Protein AF-A0A968X4W4-F1 (afdb_monomer_lite)

Foldseek 3Di:
DDDPPPVVVVCVVVVVVVVVVPPPDPPPPDDPDDLVVPVVCVPPPLNVVLLVLLVVLLVVLVVLLVVLLVVFDQWDQPDQDPVRDRPDTDGSCCLCVLSVVLVVLSVVLNVVLSVCVVVVNNVVSCVSSVVSSVSSVVSSVVSVVCSVVSNVD

Secondary structure (DSSP, 8-state):
------HHHHHHHHHHHHHHT--SS---------TT--HHHHH-HHHHHHHHHHHHHHHHHHHHHHHHGGGS-S-EEEEE-TTS-EEEEE-GGGGGHHHHHHHHHHHHHHHHHHHHHHTT-HHHHHHHHHHHHHHHHHHHHHHHHHHHHTT--

Sequence (153 aa):
MTAYTNDAELFEQTFEAQLDLKPTQKVTATTLVPPLLDASLWKDRAALSLLILGLAINLLTFGISLGRYPAVPSQLVLHFNAAGIADRFGSTAQLFAPPVIALLLFIINAILGIIAYRKGEPMASYLVWGGNLAVQVAFLGAAITIGFTSGLA

Structure (mmCIF, N/CA/C/O backbone):
data_AF-A0A968X4W4-F1
#
_entry.id   AF-A0A968X4W4-F1
#
loop_
_atom_site.group_PDB
_atom_site.id
_atom_site.type_symbol
_atom_site.label_atom_id
_atom_site.label_alt_id
_atom_site.label_comp_id
_atom_site.label_asym_id
_atom_site.label_entity_id
_atom_site.label_seq_id
_atom_site.pdbx_PDB_ins_code
_atom_site.Cartn_x
_atom_site.Cartn_y
_atom_site.Cartn_z
_atom_site.occupancy
_atom_site.B_iso_or_equiv
_atom_site.auth_seq_id
_atom_site.auth_comp_id
_atom_site.auth_asym_id
_atom_site.auth_atom_id
_atom_site.pdbx_PDB_model_num
ATOM 1 N N . MET A 1 1 ? -47.571 -33.910 55.975 1.00 41.75 1 MET A N 1
ATOM 2 C CA . MET A 1 1 ? -48.514 -34.059 54.849 1.00 41.75 1 MET A CA 1
ATOM 3 C C . MET A 1 1 ? -48.307 -32.841 53.958 1.00 41.75 1 MET A C 1
ATOM 5 O O . MET A 1 1 ? -48.923 -31.810 54.170 1.00 41.75 1 MET A O 1
ATOM 9 N N . THR A 1 2 ? -47.275 -32.896 53.119 1.00 48.47 2 THR A N 1
ATOM 10 C CA . THR A 1 2 ? -46.777 -31.781 52.301 1.00 48.47 2 THR A CA 1
ATOM 11 C C . THR A 1 2 ? -47.618 -31.701 51.038 1.00 48.47 2 THR A C 1
ATOM 13 O O . THR A 1 2 ? -47.520 -32.568 50.173 1.00 48.47 2 THR A O 1
ATOM 16 N N . ALA A 1 3 ? -48.504 -30.708 50.986 1.00 53.31 3 ALA A N 1
ATOM 17 C CA . ALA A 1 3 ? -49.276 -30.403 49.796 1.00 53.31 3 ALA A CA 1
ATOM 18 C C . ALA A 1 3 ? -48.301 -30.085 48.656 1.00 53.31 3 ALA A C 1
ATOM 20 O O . ALA A 1 3 ? -47.487 -29.171 48.767 1.00 53.31 3 ALA A O 1
ATOM 21 N N . TYR A 1 4 ? -48.364 -30.884 47.593 1.00 53.59 4 TYR A N 1
ATOM 22 C CA . TYR A 1 4 ? -47.826 -30.546 46.281 1.00 53.59 4 TYR A CA 1
ATOM 23 C C . TYR A 1 4 ? -48.677 -29.374 45.776 1.00 53.59 4 TYR A C 1
ATOM 25 O 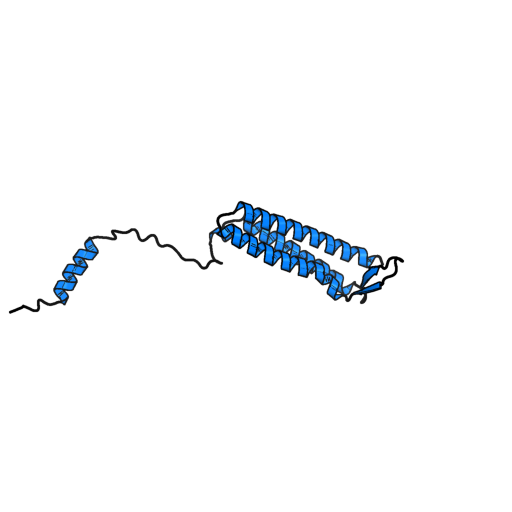O . TYR A 1 4 ? -49.696 -29.561 45.112 1.00 53.59 4 TYR A O 1
ATOM 33 N N . THR A 1 5 ? -48.359 -28.165 46.231 1.00 58.16 5 THR A N 1
ATOM 34 C CA . THR A 1 5 ? -48.974 -26.951 45.708 1.00 58.16 5 THR A CA 1
ATOM 35 C C . THR A 1 5 ? -48.487 -26.829 44.276 1.00 58.16 5 THR A C 1
ATOM 37 O O . THR A 1 5 ? -47.299 -26.642 44.058 1.00 58.16 5 THR A O 1
ATOM 40 N N . ASN A 1 6 ? -49.409 -27.056 43.344 1.00 69.75 6 ASN A N 1
ATOM 41 C CA . ASN A 1 6 ? -49.305 -26.919 41.896 1.00 69.75 6 ASN A CA 1
ATOM 42 C C . ASN A 1 6 ? -48.060 -26.117 41.446 1.00 69.75 6 ASN A C 1
ATOM 44 O O . ASN A 1 6 ? -48.090 -24.888 41.434 1.00 69.75 6 ASN A O 1
ATOM 48 N N . ASP A 1 7 ? -46.960 -26.806 41.105 1.00 74.62 7 ASP A N 1
ATOM 49 C CA . ASP A 1 7 ? -45.660 -26.183 40.774 1.00 74.62 7 ASP A CA 1
ATOM 50 C C . ASP A 1 7 ? -45.783 -25.117 39.671 1.00 74.62 7 ASP A C 1
ATOM 52 O O . ASP A 1 7 ? -45.008 -24.162 39.625 1.00 74.62 7 ASP A O 1
ATOM 56 N N . ALA A 1 8 ? -46.793 -25.260 38.807 1.00 78.62 8 ALA A N 1
ATOM 57 C CA . ALA A 1 8 ? -47.130 -24.304 37.763 1.00 78.62 8 ALA A CA 1
ATOM 58 C C . ALA A 1 8 ? -47.561 -22.934 38.319 1.00 78.62 8 ALA A C 1
ATOM 60 O O . ALA A 1 8 ? -47.059 -21.913 37.862 1.00 78.62 8 ALA A O 1
ATOM 61 N N . GLU A 1 9 ? -48.421 -22.894 39.339 1.00 82.19 9 GLU A N 1
ATOM 62 C CA . GLU A 1 9 ? -48.885 -21.632 39.941 1.00 82.19 9 GLU A CA 1
ATOM 63 C C . GLU A 1 9 ? -47.756 -20.922 40.696 1.00 82.19 9 GLU A C 1
ATOM 65 O O . GLU A 1 9 ? -47.652 -19.694 40.695 1.00 82.19 9 GLU A O 1
ATOM 70 N N . LEU A 1 10 ? -46.875 -21.704 41.325 1.00 80.12 10 LEU A N 1
ATOM 71 C CA . LEU A 1 10 ? -45.735 -21.183 42.074 1.00 80.12 10 LEU A CA 1
ATOM 72 C C . LEU A 1 10 ? -44.667 -20.612 41.128 1.00 80.12 10 LEU A C 1
ATOM 74 O O . LEU A 1 10 ? -44.071 -19.570 41.418 1.00 80.12 10 LEU A O 1
ATOM 78 N N . PHE A 1 11 ? -44.476 -21.257 39.974 1.00 83.12 11 PHE A N 1
ATOM 79 C CA . PHE A 1 11 ? -43.657 -20.750 38.878 1.00 83.12 11 PHE A CA 1
ATOM 80 C C . PHE A 1 11 ? -44.235 -19.461 38.284 1.00 83.12 11 PHE A C 1
ATOM 82 O O . PHE A 1 11 ? -43.496 -18.492 38.133 1.00 83.12 11 PHE A O 1
ATOM 89 N N . GLU A 1 12 ? -45.539 -19.412 38.000 1.00 86.44 12 GLU A N 1
ATOM 90 C CA . GLU A 1 12 ? -46.191 -18.214 37.456 1.00 86.44 12 GLU A CA 1
ATOM 91 C C . GLU A 1 12 ? -46.034 -17.009 38.394 1.00 86.44 12 GLU A C 1
ATOM 93 O O . GLU A 1 12 ? -45.557 -15.960 37.960 1.00 86.44 12 GLU A O 1
ATOM 98 N N . GLN A 1 13 ? -46.299 -17.172 39.696 1.00 85.56 13 GLN A N 1
ATOM 99 C CA . GLN A 1 13 ? -46.123 -16.087 40.671 1.00 85.56 13 GLN A CA 1
ATOM 100 C C . GLN A 1 13 ? -44.676 -15.597 40.777 1.00 85.56 13 GLN A C 1
ATOM 102 O O . GLN A 1 13 ? -44.429 -14.392 40.857 1.00 85.56 13 GLN A O 1
ATOM 107 N N . THR A 1 14 ? -43.703 -16.511 40.803 1.00 82.81 14 THR A N 1
ATOM 108 C CA . THR A 1 14 ? -42.290 -16.112 40.895 1.00 82.81 14 THR A CA 1
ATOM 109 C C . THR A 1 14 ? -41.778 -15.494 39.599 1.00 82.81 14 THR A C 1
ATOM 111 O O . THR A 1 14 ? -40.945 -14.587 39.650 1.00 82.81 14 THR A O 1
ATOM 114 N N . PHE A 1 15 ? -42.294 -15.924 38.448 1.00 83.44 15 PHE A N 1
ATOM 115 C CA . PHE A 1 15 ? -41.957 -15.359 37.147 1.00 83.44 15 PHE A CA 1
ATOM 116 C C . PHE A 1 15 ? -42.530 -13.947 36.968 1.00 83.44 15 PHE A C 1
ATOM 118 O O . PHE A 1 15 ? -41.795 -13.043 36.569 1.00 83.44 15 PHE A O 1
ATOM 125 N N . GLU A 1 16 ? -43.794 -13.718 37.336 1.00 85.31 16 GLU A N 1
ATOM 126 C CA . GLU A 1 16 ? -44.401 -12.379 37.326 1.00 85.31 16 GLU A CA 1
ATOM 127 C C . GLU A 1 16 ? -43.676 -11.422 38.278 1.00 85.31 16 GLU A C 1
ATOM 129 O O . GLU A 1 16 ? -43.337 -10.303 37.887 1.00 85.31 16 GLU A O 1
ATOM 134 N N . ALA A 1 17 ? -43.336 -11.885 39.486 1.00 83.94 17 ALA A N 1
ATOM 135 C CA . ALA A 1 17 ? -42.556 -11.099 40.439 1.00 83.94 17 ALA A CA 1
ATOM 136 C C . ALA A 1 17 ? -41.162 -10.730 39.895 1.00 83.94 17 ALA A C 1
ATOM 138 O O . ALA A 1 17 ? -40.677 -9.631 40.154 1.00 83.94 17 ALA A O 1
ATOM 139 N N . GLN A 1 18 ? -40.515 -11.612 39.122 1.00 80.50 18 GLN A N 1
ATOM 140 C CA . GLN A 1 18 ? -39.226 -11.312 38.487 1.00 80.50 18 GLN A CA 1
ATOM 141 C C . GLN A 1 18 ? -39.342 -10.384 37.273 1.00 80.50 18 GLN A C 1
ATOM 143 O O . GLN A 1 18 ? -38.448 -9.565 37.056 1.00 80.50 18 GLN A O 1
ATOM 148 N N . LEU A 1 19 ? -40.423 -10.472 36.497 1.00 79.06 19 LEU A N 1
ATOM 149 C CA . LEU A 1 19 ? -40.688 -9.546 35.393 1.00 79.06 19 LEU A CA 1
ATOM 150 C C . LEU A 1 19 ? -40.928 -8.115 35.898 1.00 79.06 19 LEU A C 1
ATOM 152 O O . LEU A 1 19 ? -40.448 -7.159 35.280 1.00 79.06 19 LEU A O 1
ATOM 156 N N . ASP A 1 20 ? -41.607 -7.964 37.038 1.00 85.38 20 ASP A N 1
ATOM 157 C CA . ASP A 1 20 ? -41.931 -6.654 37.617 1.00 85.38 20 ASP A CA 1
ATOM 158 C C . ASP A 1 20 ? -40.697 -5.926 38.192 1.00 85.38 20 ASP A C 1
ATOM 160 O O . ASP A 1 20 ? -40.652 -4.694 38.244 1.00 85.38 20 ASP A O 1
ATOM 164 N N . LEU A 1 21 ? -39.625 -6.668 38.511 1.00 83.25 21 LEU A N 1
ATOM 165 C CA . LEU A 1 21 ? -38.340 -6.101 38.947 1.00 83.25 21 LEU A CA 1
ATOM 166 C C . LEU A 1 21 ? -37.640 -5.262 37.867 1.00 83.25 21 LEU A C 1
ATOM 168 O O . LEU A 1 21 ? -36.737 -4.488 38.203 1.00 83.25 21 LEU A O 1
ATOM 172 N N . LYS A 1 22 ? -38.079 -5.360 36.600 1.00 71.31 22 LYS A N 1
ATOM 173 C CA . LYS A 1 22 ? -37.495 -4.693 35.423 1.00 71.31 22 LYS A CA 1
ATOM 174 C C . LYS A 1 22 ? -35.992 -5.011 35.259 1.00 71.31 22 LYS A C 1
ATOM 176 O O . LYS A 1 22 ? -35.349 -5.582 36.138 1.00 71.31 22 LYS A O 1
ATOM 181 N N . PRO A 1 23 ? -35.371 -4.691 34.110 1.00 72.50 23 PRO A N 1
ATOM 182 C CA . PRO A 1 23 ? -33.943 -4.933 33.930 1.00 72.50 23 PRO A CA 1
ATOM 183 C C . PRO A 1 23 ? -33.136 -4.072 34.915 1.00 72.50 23 PRO A C 1
ATOM 185 O O . PRO A 1 23 ? -32.949 -2.875 34.707 1.00 72.50 23 PRO A O 1
ATOM 188 N N . THR A 1 24 ? -32.649 -4.678 35.998 1.00 72.44 24 THR A N 1
ATOM 189 C CA . THR A 1 24 ? -31.772 -4.033 36.994 1.00 72.44 24 THR A CA 1
ATOM 190 C C . THR A 1 24 ? -30.381 -3.756 36.434 1.00 72.44 24 THR A C 1
ATOM 192 O O . THR A 1 24 ? -29.651 -2.906 36.943 1.00 72.44 24 THR A O 1
ATOM 195 N N . GLN A 1 25 ? -30.029 -4.429 35.341 1.00 68.62 25 GLN A N 1
ATOM 196 C CA . GLN A 1 25 ? -28.792 -4.224 34.617 1.00 68.62 25 GLN A CA 1
ATOM 197 C C . GLN A 1 25 ? -29.112 -3.707 33.217 1.00 68.62 25 GLN A C 1
ATOM 199 O O . GLN A 1 25 ? -29.778 -4.374 32.423 1.00 68.62 25 GLN A O 1
ATOM 204 N N . LYS A 1 26 ? -28.599 -2.519 32.884 1.00 63.31 26 LYS A N 1
ATOM 205 C CA . LYS A 1 26 ? -28.492 -2.111 31.484 1.00 63.31 26 LYS A CA 1
ATOM 206 C C . LYS A 1 26 ? -27.483 -3.042 30.829 1.00 63.31 26 LYS A C 1
ATOM 208 O O . LYS A 1 26 ? -26.277 -2.841 30.949 1.00 63.31 26 LYS A O 1
ATOM 213 N N . VAL A 1 27 ? -27.980 -4.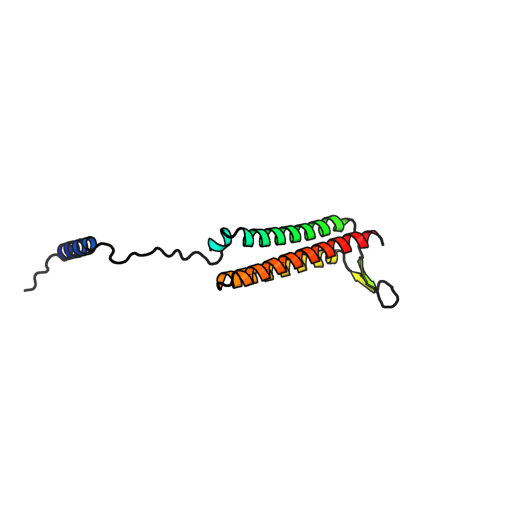082 30.172 1.00 65.38 27 VAL A N 1
ATOM 214 C CA . VAL A 1 27 ? -27.170 -4.903 29.280 1.00 65.38 27 VAL A CA 1
ATOM 215 C C . VAL A 1 27 ? -26.827 -4.016 28.088 1.00 65.38 27 VAL A C 1
ATOM 217 O O . VAL A 1 27 ? -27.595 -3.884 27.139 1.00 65.38 27 VAL A O 1
ATOM 220 N N . THR A 1 28 ? -25.694 -3.323 28.176 1.00 65.50 28 THR A N 1
ATOM 221 C CA . THR A 1 28 ? -25.122 -2.622 27.032 1.00 65.50 28 THR A CA 1
ATOM 222 C C . THR A 1 28 ? -24.749 -3.697 26.024 1.00 65.50 28 THR A C 1
ATOM 224 O O . THR A 1 28 ? -23.854 -4.501 26.279 1.00 65.50 28 THR A O 1
ATOM 227 N N . ALA A 1 29 ? -25.479 -3.760 24.912 1.00 63.03 29 ALA A N 1
ATOM 228 C CA . ALA A 1 29 ? -25.207 -4.703 23.839 1.00 63.03 29 ALA A CA 1
ATOM 229 C C . ALA A 1 29 ? -23.815 -4.421 23.253 1.00 63.03 29 ALA A C 1
ATOM 231 O O . ALA A 1 29 ? -23.643 -3.565 22.385 1.00 63.03 29 ALA A O 1
ATOM 232 N N . THR A 1 30 ? -22.802 -5.126 23.750 1.00 61.47 30 THR A N 1
ATOM 233 C CA . THR A 1 30 ? -21.461 -5.101 23.173 1.00 61.47 30 THR A CA 1
ATOM 234 C C . THR A 1 30 ? -21.473 -5.988 21.941 1.00 61.47 30 THR A C 1
ATOM 236 O O . THR A 1 30 ? -21.590 -7.208 22.028 1.00 61.47 30 THR A O 1
ATOM 239 N N . THR A 1 31 ? -21.367 -5.362 20.773 1.00 63.00 31 THR A N 1
ATOM 240 C CA . THR A 1 31 ? -21.209 -6.089 19.516 1.00 63.00 31 THR A CA 1
ATOM 241 C C . THR A 1 31 ? -19.755 -6.542 19.409 1.00 63.00 31 THR A C 1
ATOM 243 O O . THR A 1 31 ? -18.864 -5.731 19.170 1.00 63.00 31 THR A O 1
ATOM 246 N N . LEU A 1 32 ? -19.508 -7.839 19.594 1.00 60.25 32 LEU A N 1
ATOM 247 C CA . LEU A 1 32 ? -18.238 -8.483 19.249 1.00 60.25 32 LEU A CA 1
ATOM 248 C C . LEU A 1 32 ? -18.172 -8.620 17.723 1.00 60.25 32 LEU A C 1
ATOM 250 O O . LEU A 1 32 ? -18.494 -9.665 17.161 1.00 60.25 32 LEU A O 1
ATOM 254 N N . VAL A 1 33 ? -17.826 -7.532 17.034 1.00 62.41 33 VAL A N 1
ATOM 255 C CA . VAL A 1 33 ? -17.576 -7.586 15.589 1.00 62.41 33 VAL A CA 1
ATOM 256 C C . VAL A 1 33 ? -16.271 -8.333 15.319 1.00 62.41 33 VAL A C 1
ATOM 258 O O . VAL A 1 33 ? -15.305 -8.182 16.074 1.00 62.41 33 VAL A O 1
ATOM 261 N N . PRO A 1 34 ? -16.208 -9.125 14.233 1.00 62.66 34 PRO A N 1
ATOM 262 C CA . PRO A 1 34 ? -14.968 -9.737 13.799 1.00 62.66 34 PRO A CA 1
ATOM 263 C C . PRO A 1 34 ? -13.876 -8.675 13.652 1.00 62.66 34 PRO A C 1
ATOM 265 O O . PRO A 1 34 ? -14.143 -7.582 13.154 1.00 62.66 34 PRO A O 1
ATOM 268 N N . PRO A 1 35 ? -12.629 -8.994 14.012 1.00 59.16 35 PRO A N 1
ATOM 269 C CA . PRO A 1 35 ? -11.540 -8.022 14.078 1.00 59.16 35 PRO A CA 1
ATOM 270 C C . PRO A 1 35 ? -11.178 -7.347 12.742 1.00 59.16 35 PRO A C 1
ATOM 272 O O . PRO A 1 35 ? -10.470 -6.345 12.747 1.00 59.16 35 PRO A O 1
ATOM 275 N N . LEU A 1 36 ? -11.645 -7.885 11.610 1.00 56.91 36 LEU A N 1
ATOM 276 C CA . LEU A 1 36 ? -11.496 -7.306 10.265 1.00 56.91 36 LEU A CA 1
ATOM 277 C C . LEU A 1 36 ? -12.663 -6.377 9.867 1.00 56.91 36 LEU A C 1
ATOM 279 O O . LEU A 1 36 ? -12.553 -5.614 8.911 1.00 56.91 36 LEU A O 1
ATOM 283 N N . LEU A 1 37 ? -13.781 -6.443 10.592 1.00 60.59 37 LEU A N 1
ATOM 284 C CA . LEU A 1 37 ? -15.018 -5.691 10.357 1.00 60.59 37 LEU A CA 1
ATOM 285 C C . LEU A 1 37 ? -15.243 -4.619 11.433 1.00 60.59 37 LEU A C 1
ATOM 287 O O . LEU A 1 37 ? -16.367 -4.156 11.623 1.00 60.59 37 LEU A O 1
ATOM 291 N N . ASP A 1 38 ? -14.184 -4.219 12.142 1.00 68.75 38 ASP A N 1
ATOM 292 C CA . ASP A 1 38 ? -14.262 -3.120 13.097 1.00 68.75 38 ASP A CA 1
ATOM 293 C C . ASP A 1 38 ? -14.603 -1.821 12.352 1.00 68.75 38 ASP A C 1
ATOM 295 O O . ASP A 1 38 ? -13.824 -1.310 11.541 1.00 68.75 38 ASP A O 1
ATOM 299 N N . ALA A 1 39 ? -15.797 -1.291 12.620 1.00 66.75 39 ALA A N 1
ATOM 300 C CA . ALA A 1 39 ? -16.326 -0.095 11.976 1.00 66.75 39 ALA A CA 1
ATOM 301 C C . ALA A 1 39 ? -15.452 1.152 12.207 1.00 66.75 39 ALA A C 1
ATOM 303 O O . ALA A 1 39 ? -15.624 2.143 11.498 1.00 66.75 39 ALA A O 1
ATOM 304 N N . SER A 1 40 ? -14.531 1.121 13.178 1.00 73.75 40 SER A N 1
ATOM 305 C CA . SER A 1 40 ? -13.596 2.215 13.448 1.00 73.75 40 SER A CA 1
ATOM 306 C C . SER A 1 40 ? -12.671 2.496 12.254 1.00 73.75 40 SER A C 1
ATOM 308 O O . SER A 1 40 ? -12.634 3.629 11.773 1.00 73.75 40 SER A O 1
ATOM 310 N N . LEU A 1 41 ? -12.038 1.461 11.681 1.00 74.19 41 LEU A N 1
ATOM 311 C CA . LEU A 1 41 ? -11.145 1.610 10.522 1.00 74.19 41 LEU A CA 1
ATOM 312 C C . LEU A 1 41 ? -11.910 2.096 9.279 1.00 74.19 41 LEU A C 1
ATOM 314 O O . LEU A 1 41 ? -11.426 2.935 8.527 1.00 74.19 41 LEU A O 1
ATOM 318 N N . TRP A 1 42 ? -13.136 1.601 9.085 1.00 79.81 42 TRP A N 1
ATOM 319 C CA . TRP A 1 42 ? -13.986 1.974 7.950 1.00 79.81 42 TRP A CA 1
ATOM 320 C C . TRP A 1 42 ? -14.513 3.416 8.028 1.00 79.81 42 TRP A C 1
ATOM 322 O O . TRP A 1 42 ? -14.855 4.004 7.002 1.00 79.81 42 TRP A O 1
ATOM 332 N N . LYS A 1 43 ? -14.588 4.003 9.229 1.00 84.25 43 LYS A N 1
ATOM 333 C CA . LYS A 1 43 ? -14.956 5.415 9.426 1.00 84.25 43 LYS A CA 1
ATOM 334 C C . LYS A 1 43 ? -13.764 6.359 9.276 1.00 84.25 43 LYS A C 1
ATOM 336 O O . LYS A 1 43 ? -13.960 7.540 8.983 1.00 84.25 43 LYS A O 1
ATOM 341 N N . ASP A 1 44 ? -12.549 5.853 9.453 1.00 86.81 44 ASP A N 1
ATOM 342 C CA . ASP A 1 44 ? -11.321 6.630 9.350 1.00 86.81 44 ASP A CA 1
ATOM 343 C C . ASP A 1 44 ? -10.939 6.875 7.883 1.00 86.81 44 ASP A C 1
ATOM 345 O O . ASP A 1 44 ? -10.224 6.109 7.232 1.00 86.81 44 ASP A O 1
ATOM 349 N N . ARG A 1 45 ? -11.435 7.992 7.341 1.00 88.81 45 ARG A N 1
ATOM 350 C CA . ARG A 1 45 ? -11.175 8.391 5.951 1.00 88.81 45 ARG A CA 1
ATOM 351 C C . ARG A 1 45 ? -9.697 8.642 5.661 1.00 88.81 45 ARG A C 1
ATOM 353 O O . ARG A 1 45 ? -9.297 8.487 4.511 1.00 88.81 45 ARG A O 1
ATOM 360 N N . ALA A 1 46 ? -8.904 9.032 6.659 1.00 88.25 46 ALA A N 1
ATOM 361 C CA . ALA A 1 46 ? -7.477 9.284 6.480 1.00 88.25 46 ALA A CA 1
ATOM 362 C C . ALA A 1 46 ? -6.695 7.968 6.376 1.00 88.25 46 ALA A C 1
ATOM 364 O O . ALA A 1 46 ? -5.859 7.809 5.489 1.00 88.25 46 ALA A O 1
ATOM 365 N N . ALA A 1 47 ? -7.013 6.995 7.233 1.00 87.19 47 ALA A N 1
ATOM 366 C CA . ALA A 1 47 ? -6.458 5.646 7.143 1.00 87.19 47 ALA A CA 1
ATOM 367 C C . ALA A 1 47 ? -6.786 4.998 5.790 1.00 87.19 47 ALA A C 1
ATOM 369 O O . ALA A 1 47 ? -5.904 4.491 5.093 1.00 87.19 47 ALA A O 1
ATOM 370 N N . LEU A 1 48 ? -8.057 5.074 5.384 1.00 89.62 48 LEU A N 1
ATOM 371 C CA . LEU A 1 48 ? -8.508 4.528 4.109 1.00 89.62 48 LEU A CA 1
ATOM 372 C C . LEU A 1 48 ? -7.868 5.236 2.914 1.00 89.62 48 LEU A C 1
ATOM 374 O O . LEU A 1 48 ? -7.477 4.560 1.965 1.00 89.62 48 LEU A O 1
ATOM 378 N N . SER A 1 49 ? -7.724 6.565 2.939 1.00 91.88 49 SER A N 1
ATOM 379 C CA . SER A 1 49 ? -7.108 7.292 1.825 1.00 91.88 49 SER A CA 1
ATOM 380 C C . SER A 1 49 ? -5.640 6.911 1.636 1.00 91.88 49 SER A C 1
ATOM 382 O O . SER A 1 49 ? -5.228 6.692 0.500 1.00 91.88 49 SER A O 1
ATOM 384 N N . LEU A 1 50 ? -4.875 6.742 2.719 1.00 90.69 50 LEU A N 1
ATOM 385 C CA . LEU A 1 50 ? -3.484 6.274 2.676 1.00 90.69 50 LEU A CA 1
ATOM 386 C C . LEU A 1 50 ? -3.366 4.873 2.062 1.00 90.69 50 LEU A C 1
ATOM 388 O O . LEU A 1 50 ? -2.520 4.644 1.194 1.00 90.69 50 LEU A O 1
ATOM 392 N N . LEU A 1 51 ? -4.229 3.943 2.479 1.00 91.50 51 LEU A N 1
ATOM 393 C CA . LEU A 1 51 ? -4.235 2.573 1.963 1.00 91.50 51 LEU A CA 1
ATOM 394 C C . LEU A 1 51 ? -4.660 2.515 0.492 1.00 91.50 51 LEU A C 1
ATOM 396 O O . LEU A 1 51 ? -3.986 1.869 -0.311 1.00 91.50 51 LEU A O 1
ATOM 400 N N . ILE A 1 52 ? -5.738 3.214 0.126 1.00 94.38 52 ILE A N 1
ATOM 401 C CA . ILE A 1 52 ? -6.237 3.275 -1.255 1.00 94.38 52 ILE A CA 1
ATOM 402 C C . ILE A 1 52 ? -5.198 3.924 -2.165 1.00 94.38 52 ILE A C 1
ATOM 404 O O . ILE A 1 52 ? -4.933 3.406 -3.247 1.00 94.38 52 ILE A O 1
ATOM 408 N N . LEU A 1 53 ? -4.583 5.027 -1.735 1.00 95.19 53 LEU A N 1
ATOM 409 C CA . LEU A 1 53 ? -3.577 5.721 -2.529 1.00 95.19 53 LEU A CA 1
ATOM 410 C C . LEU A 1 53 ? -2.327 4.856 -2.722 1.00 95.19 53 LEU A C 1
ATOM 412 O O . LEU A 1 53 ? -1.837 4.742 -3.843 1.00 95.19 53 LEU A O 1
ATOM 416 N N . GLY A 1 54 ? -1.850 4.191 -1.665 1.00 92.19 54 GLY A N 1
ATOM 417 C CA . GLY A 1 54 ? -0.735 3.251 -1.769 1.00 92.19 54 GLY A CA 1
ATOM 418 C C . GLY A 1 54 ? -1.036 2.097 -2.731 1.00 92.19 54 GLY A C 1
ATOM 419 O O . GLY A 1 54 ? -0.209 1.773 -3.582 1.00 92.19 54 GLY A O 1
ATOM 420 N N . LEU A 1 55 ? -2.243 1.528 -2.660 1.00 94.06 55 LEU A N 1
ATOM 421 C CA . LEU A 1 55 ? -2.675 0.471 -3.572 1.00 94.06 55 LEU A CA 1
ATOM 422 C C . LEU A 1 55 ? -2.788 0.974 -5.019 1.00 94.06 55 LEU A C 1
ATOM 424 O O . LEU A 1 55 ? -2.342 0.294 -5.939 1.00 94.06 55 LEU A O 1
ATOM 428 N N . ALA A 1 56 ? -3.335 2.171 -5.231 1.00 96.00 56 ALA A N 1
ATOM 429 C CA . ALA A 1 56 ? -3.451 2.777 -6.554 1.00 96.00 56 ALA A CA 1
ATOM 430 C C . ALA A 1 56 ? -2.075 3.007 -7.200 1.00 96.00 56 ALA A C 1
ATOM 432 O O . ALA A 1 56 ? -1.891 2.699 -8.377 1.00 96.00 56 ALA A O 1
ATOM 433 N N . ILE A 1 57 ? -1.089 3.482 -6.431 1.00 93.50 57 ILE A N 1
ATOM 434 C CA . ILE A 1 57 ? 0.293 3.645 -6.907 1.00 93.50 57 ILE A CA 1
ATOM 435 C C . ILE A 1 57 ? 0.925 2.286 -7.228 1.00 93.50 57 ILE A C 1
ATOM 437 O O . ILE A 1 57 ? 1.614 2.151 -8.242 1.00 93.50 57 ILE A O 1
ATOM 441 N N . ASN A 1 58 ? 0.669 1.264 -6.409 1.00 93.62 58 ASN A N 1
ATOM 442 C CA . ASN A 1 58 ? 1.150 -0.087 -6.679 1.00 93.62 58 ASN A CA 1
ATOM 443 C C . ASN A 1 58 ? 0.585 -0.641 -7.999 1.00 93.62 58 ASN A C 1
ATOM 445 O O . ASN A 1 58 ? 1.337 -1.124 -8.847 1.00 93.62 58 ASN A O 1
ATOM 449 N N . LEU A 1 59 ? -0.725 -0.491 -8.215 1.00 93.56 59 LEU A N 1
ATOM 450 C CA . LEU A 1 59 ? -1.392 -0.893 -9.455 1.00 93.56 59 LEU A CA 1
ATOM 451 C C . LEU A 1 59 ? -0.880 -0.108 -10.664 1.00 93.56 59 LEU A C 1
ATOM 453 O O . LEU A 1 59 ? -0.663 -0.692 -11.723 1.00 93.56 59 LEU A O 1
ATOM 457 N N . LEU A 1 60 ? -0.632 1.193 -10.507 1.00 92.44 60 LEU A N 1
ATOM 458 C CA . LEU A 1 60 ? -0.015 2.007 -11.551 1.00 92.44 60 LEU A CA 1
ATOM 459 C C . LEU A 1 60 ? 1.388 1.494 -11.896 1.00 92.44 60 LEU A C 1
ATOM 461 O O . LEU A 1 60 ? 1.733 1.391 -13.070 1.00 92.44 60 LEU A O 1
ATOM 465 N N . THR A 1 61 ? 2.169 1.114 -10.884 1.00 88.50 61 THR A N 1
ATOM 466 C CA . THR A 1 61 ? 3.505 0.532 -11.068 1.00 88.50 61 THR A CA 1
ATOM 467 C C . THR A 1 61 ? 3.431 -0.773 -11.864 1.00 88.50 61 THR A C 1
ATOM 469 O O . THR A 1 61 ? 4.180 -0.951 -12.824 1.00 88.50 61 THR A O 1
ATOM 472 N N . PHE A 1 62 ? 2.466 -1.644 -11.553 1.00 89.31 62 PHE A N 1
ATOM 473 C CA . PHE A 1 62 ? 2.169 -2.832 -12.361 1.00 89.31 62 PHE A CA 1
ATOM 474 C C . PHE A 1 62 ? 1.757 -2.484 -13.795 1.00 89.31 62 PHE A C 1
ATOM 476 O O . PHE A 1 62 ? 2.245 -3.108 -14.736 1.00 89.31 62 PHE A O 1
ATOM 483 N N . GLY A 1 63 ? 0.880 -1.494 -13.972 1.00 88.00 63 GLY A N 1
ATOM 484 C CA . GLY A 1 63 ? 0.395 -1.061 -15.281 1.00 88.00 63 GLY A CA 1
ATOM 485 C C . GLY A 1 63 ? 1.515 -0.541 -16.181 1.00 88.00 63 GLY A C 1
ATOM 486 O O . GLY A 1 63 ? 1.573 -0.900 -17.355 1.00 88.00 63 GLY A O 1
ATOM 487 N N . ILE A 1 64 ? 2.449 0.237 -15.625 1.00 85.44 64 ILE A N 1
ATOM 488 C CA . ILE A 1 64 ? 3.637 0.713 -16.345 1.00 85.44 64 ILE A CA 1
ATOM 489 C C . ILE A 1 64 ? 4.516 -0.469 -16.762 1.00 85.44 64 ILE A C 1
ATOM 491 O O . ILE A 1 64 ? 4.888 -0.558 -17.934 1.00 85.44 64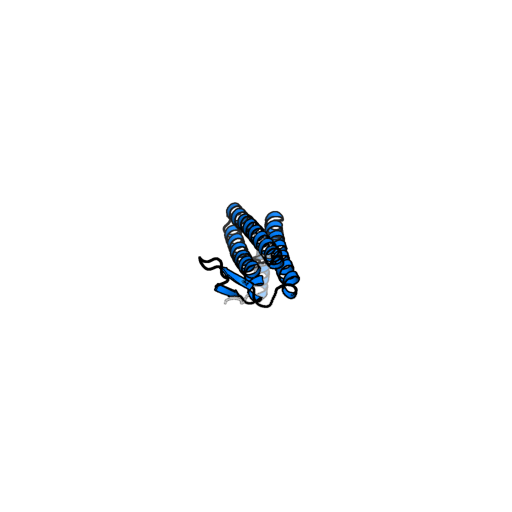 ILE A O 1
ATOM 495 N N . SER A 1 65 ? 4.808 -1.399 -15.846 1.00 82.44 65 SER A N 1
ATOM 496 C CA . SER A 1 65 ? 5.583 -2.602 -16.172 1.00 82.44 65 SER A CA 1
ATOM 497 C C . SER A 1 65 ? 4.904 -3.435 -17.263 1.00 82.44 65 SER A C 1
ATOM 499 O O . SER A 1 65 ? 5.559 -3.848 -18.216 1.00 82.44 65 SER A O 1
ATOM 501 N N . LEU A 1 66 ? 3.586 -3.634 -17.186 1.00 85.00 66 LEU A N 1
ATOM 502 C CA . LEU A 1 66 ? 2.842 -4.416 -18.173 1.00 85.00 66 LEU A CA 1
ATOM 503 C C . LEU A 1 66 ? 2.800 -3.732 -19.547 1.00 85.00 66 LEU A C 1
ATOM 505 O O . LEU A 1 66 ? 3.009 -4.390 -20.562 1.00 85.00 66 LEU A O 1
ATOM 509 N N . GLY A 1 67 ? 2.587 -2.414 -19.589 1.00 82.50 67 GLY A N 1
ATOM 510 C CA . GLY A 1 67 ? 2.598 -1.641 -20.834 1.00 82.50 67 GLY A CA 1
ATOM 511 C C . GLY A 1 67 ? 3.970 -1.605 -21.513 1.00 82.50 67 GLY A C 1
ATOM 512 O O . GLY A 1 67 ? 4.050 -1.476 -22.732 1.00 82.50 67 GLY A O 1
ATOM 513 N N . ARG A 1 68 ? 5.054 -1.758 -20.742 1.00 76.25 68 ARG A N 1
ATOM 514 C CA . ARG A 1 68 ? 6.426 -1.836 -21.263 1.00 76.25 68 ARG A CA 1
ATOM 515 C C . ARG A 1 68 ? 6.853 -3.247 -21.642 1.00 76.25 68 ARG A C 1
ATOM 517 O O . ARG A 1 68 ? 7.704 -3.381 -22.511 1.00 76.25 68 ARG A O 1
ATOM 524 N N . TYR A 1 69 ? 6.234 -4.278 -21.073 1.00 73.56 69 TYR A N 1
ATOM 525 C CA . TYR A 1 69 ? 6.533 -5.678 -21.371 1.00 73.56 69 TYR A CA 1
ATOM 526 C C . TYR A 1 69 ? 6.671 -6.015 -22.876 1.00 73.56 69 TYR A C 1
ATOM 528 O O . TYR A 1 69 ? 7.665 -6.647 -23.227 1.00 73.56 69 TYR A O 1
ATOM 536 N N . PRO A 1 70 ? 5.771 -5.581 -23.789 1.00 70.06 70 PRO A N 1
ATOM 537 C CA . PRO A 1 70 ? 5.895 -5.902 -25.216 1.00 70.06 70 PRO A CA 1
ATOM 538 C C . PRO A 1 70 ? 7.004 -5.128 -25.948 1.00 70.06 70 PRO A C 1
ATOM 540 O O . PRO A 1 70 ? 7.389 -5.521 -27.044 1.00 70.06 70 PRO A O 1
ATOM 543 N N . ALA A 1 71 ? 7.504 -4.031 -25.373 1.00 67.00 71 ALA A N 1
ATOM 544 C CA . ALA A 1 71 ? 8.532 -3.180 -25.976 1.00 67.00 71 ALA A CA 1
ATOM 545 C C . ALA A 1 71 ? 9.959 -3.542 -25.526 1.00 67.00 71 ALA A C 1
ATOM 547 O O . ALA A 1 71 ? 10.919 -2.938 -25.997 1.00 67.00 71 ALA A O 1
ATOM 548 N N . VAL A 1 72 ? 10.106 -4.494 -24.601 1.00 61.72 72 VAL A N 1
ATOM 549 C CA . VAL A 1 72 ? 11.398 -4.872 -24.023 1.00 61.72 72 VAL A CA 1
ATOM 550 C C . VAL A 1 72 ? 12.006 -6.037 -24.820 1.00 61.72 72 VAL A C 1
ATOM 552 O O . VAL A 1 72 ? 11.358 -7.080 -24.952 1.00 61.72 72 VAL A O 1
ATOM 555 N N . PRO A 1 73 ? 13.247 -5.906 -25.331 1.00 60.00 73 PRO A N 1
ATOM 556 C CA . PRO A 1 73 ? 13.980 -7.014 -25.938 1.00 60.00 73 PRO A CA 1
ATOM 557 C C . PRO A 1 73 ? 14.089 -8.203 -24.974 1.00 60.00 73 PRO A C 1
ATOM 559 O O . PRO A 1 73 ? 14.185 -8.027 -23.762 1.00 60.00 73 PRO A O 1
ATOM 562 N N . SER A 1 74 ? 14.124 -9.435 -25.488 1.00 57.84 74 SER A N 1
ATOM 563 C CA . SER A 1 74 ? 14.103 -10.676 -24.688 1.00 57.84 74 SER A CA 1
ATOM 564 C C . SER A 1 74 ? 15.251 -10.839 -23.675 1.00 57.84 74 SER A C 1
ATOM 566 O O . SER A 1 74 ? 15.233 -11.782 -22.883 1.00 57.84 74 SER A O 1
ATOM 568 N N . GLN A 1 75 ? 16.244 -9.947 -23.692 1.00 53.28 75 GLN A N 1
ATOM 569 C CA . GLN A 1 75 ? 17.383 -9.909 -22.783 1.00 53.28 75 GLN A CA 1
ATOM 570 C C . GLN A 1 75 ? 17.604 -8.478 -22.278 1.00 53.28 75 GLN A C 1
ATOM 572 O O . GLN A 1 75 ? 17.982 -7.591 -23.039 1.00 53.28 75 GLN A O 1
ATOM 577 N N . LEU A 1 76 ? 17.397 -8.265 -20.977 1.00 57.62 76 LEU A N 1
ATOM 578 C CA . LEU A 1 76 ? 17.716 -7.012 -20.291 1.00 57.62 76 LEU A CA 1
ATOM 579 C C . LEU A 1 76 ? 19.103 -7.121 -19.667 1.00 57.62 76 LEU A C 1
ATOM 581 O O . LEU A 1 76 ? 19.361 -8.043 -18.895 1.00 57.62 76 LEU A O 1
ATOM 585 N N . VAL A 1 77 ? 19.992 -6.173 -19.958 1.00 56.62 77 VAL A N 1
ATOM 586 C CA . VAL A 1 77 ? 21.275 -6.083 -19.254 1.00 56.62 77 VAL A CA 1
ATOM 587 C C . VAL A 1 77 ? 21.012 -5.651 -17.812 1.00 56.62 77 VAL A C 1
ATOM 589 O O . VAL A 1 77 ? 20.597 -4.528 -17.546 1.00 56.62 77 VAL A O 1
ATOM 592 N N . LEU A 1 78 ? 21.230 -6.568 -16.878 1.00 58.59 78 LEU A N 1
ATOM 593 C CA . LEU A 1 78 ? 20.926 -6.424 -15.457 1.00 58.59 78 LEU A CA 1
ATOM 594 C C . LEU A 1 78 ? 22.124 -6.020 -14.604 1.00 58.59 78 LEU A C 1
ATOM 596 O O . LEU A 1 78 ? 21.967 -5.557 -13.475 1.00 58.59 78 LEU A O 1
ATOM 600 N N . HIS A 1 79 ? 23.327 -6.258 -15.110 1.00 56.56 79 HIS A N 1
ATOM 601 C CA . HIS A 1 79 ? 24.556 -5.907 -14.424 1.00 56.56 79 HIS A CA 1
ATOM 602 C C . HIS A 1 79 ? 25.628 -5.592 -15.453 1.00 56.56 79 HIS A C 1
ATOM 604 O O . HIS A 1 79 ? 25.793 -6.338 -16.418 1.00 56.56 79 HIS A O 1
ATOM 610 N N . PHE A 1 80 ? 26.350 -4.503 -15.222 1.00 58.59 80 PHE A N 1
ATOM 611 C CA . PHE A 1 80 ? 27.572 -4.185 -15.941 1.00 58.59 80 PHE A CA 1
ATOM 612 C C . PHE A 1 80 ? 28.743 -4.585 -15.047 1.00 58.59 80 PHE A C 1
ATOM 614 O O . PHE A 1 80 ? 28.753 -4.261 -13.858 1.00 58.59 80 PHE A O 1
ATOM 621 N N . ASN A 1 81 ? 29.706 -5.324 -15.589 1.00 56.00 81 ASN A N 1
ATOM 622 C CA . ASN A 1 81 ? 30.951 -5.598 -14.881 1.00 56.00 81 ASN A CA 1
ATOM 623 C C . ASN A 1 81 ? 31.804 -4.318 -14.766 1.00 56.00 81 ASN A C 1
ATOM 625 O O . ASN A 1 81 ? 31.488 -3.279 -15.346 1.00 56.00 81 ASN A O 1
ATOM 629 N N . ALA A 1 82 ? 32.920 -4.388 -14.036 1.00 60.12 82 ALA A N 1
ATOM 630 C CA . ALA A 1 82 ? 33.829 -3.252 -13.840 1.00 60.12 82 ALA A CA 1
ATOM 631 C C . ALA A 1 82 ? 34.452 -2.699 -15.145 1.00 60.12 82 ALA A C 1
ATOM 633 O O . ALA A 1 82 ? 35.016 -1.609 -15.131 1.00 60.12 82 ALA A O 1
ATOM 634 N N . ALA A 1 83 ? 34.335 -3.423 -16.266 1.00 66.62 83 ALA A N 1
ATOM 635 C CA . ALA A 1 83 ? 34.757 -2.986 -17.597 1.00 66.62 83 ALA A CA 1
ATOM 636 C C . ALA A 1 83 ? 33.617 -2.338 -18.415 1.00 66.62 83 ALA A C 1
ATOM 638 O O . ALA A 1 83 ? 33.815 -2.006 -19.581 1.00 66.62 83 ALA A O 1
ATOM 639 N N . GLY A 1 84 ? 32.425 -2.166 -17.829 1.00 55.06 84 GLY A N 1
ATOM 640 C CA . GLY A 1 84 ? 31.256 -1.594 -18.501 1.00 55.06 84 GLY A CA 1
ATOM 641 C C . GLY A 1 84 ? 30.560 -2.551 -19.473 1.00 55.06 84 GLY A C 1
ATOM 642 O O . GLY A 1 84 ? 29.731 -2.111 -20.264 1.00 55.06 84 GLY A O 1
ATOM 643 N N . ILE A 1 85 ? 30.873 -3.851 -19.428 1.00 52.19 85 ILE A N 1
ATOM 644 C CA . ILE A 1 85 ? 30.248 -4.874 -20.275 1.00 52.19 85 ILE A CA 1
ATOM 645 C C . ILE A 1 85 ? 29.088 -5.530 -19.523 1.00 52.19 85 ILE A C 1
ATOM 647 O O . ILE A 1 85 ? 29.199 -5.862 -18.344 1.00 52.19 85 ILE A O 1
ATOM 651 N N . ALA A 1 86 ? 27.979 -5.725 -20.233 1.00 58.25 86 ALA A N 1
ATOM 652 C CA . ALA A 1 86 ? 26.806 -6.464 -19.782 1.00 58.25 86 ALA A CA 1
ATOM 653 C C . ALA A 1 86 ? 27.165 -7.903 -19.356 1.00 58.25 86 ALA A C 1
ATOM 655 O O . ALA A 1 86 ? 27.450 -8.744 -20.203 1.00 58.25 86 ALA A O 1
ATOM 656 N N . ASP A 1 87 ? 27.146 -8.188 -18.054 1.00 50.81 87 ASP A N 1
ATOM 657 C CA . ASP A 1 87 ? 27.598 -9.465 -17.469 1.00 50.81 87 ASP A CA 1
ATOM 658 C C . ASP A 1 87 ? 26.429 -10.355 -17.004 1.00 50.81 87 ASP A C 1
ATOM 660 O O . ASP A 1 87 ? 26.539 -11.575 -16.908 1.00 50.81 87 ASP A O 1
ATOM 664 N N . ARG A 1 88 ? 25.247 -9.767 -16.774 1.00 54.28 88 ARG A N 1
ATOM 665 C CA . ARG A 1 88 ? 24.005 -10.517 -16.525 1.00 54.28 88 ARG A CA 1
ATOM 666 C C . ARG A 1 88 ? 22.918 -10.085 -17.488 1.00 54.28 88 ARG A C 1
ATOM 668 O O . ARG A 1 88 ? 22.446 -8.959 -17.399 1.00 54.28 88 ARG A O 1
ATOM 675 N N . PHE A 1 89 ? 22.467 -11.002 -18.335 1.00 56.09 89 PHE A N 1
ATOM 676 C CA . PHE A 1 89 ? 21.227 -10.849 -19.090 1.00 56.09 89 PHE A CA 1
ATOM 677 C C . PHE A 1 89 ? 20.081 -11.445 -18.275 1.00 56.09 89 PHE A C 1
ATOM 679 O O . PHE A 1 89 ? 20.020 -12.647 -18.022 1.00 56.09 89 PHE A O 1
ATOM 686 N N . GLY A 1 90 ? 19.208 -10.576 -17.796 1.00 57.22 90 GLY A N 1
ATOM 687 C CA . GLY A 1 90 ? 17.993 -10.926 -17.096 1.00 57.22 90 GLY A CA 1
ATOM 688 C C . GLY A 1 90 ? 16.833 -11.220 -18.038 1.00 57.22 90 GLY A C 1
ATOM 689 O O . GLY A 1 90 ? 16.765 -10.678 -19.143 1.00 57.22 90 GLY A O 1
ATOM 690 N N . SER A 1 91 ? 15.905 -12.074 -17.601 1.00 61.91 91 SER A N 1
ATOM 691 C CA . SER A 1 91 ? 14.668 -12.325 -18.342 1.00 61.91 91 SER A CA 1
ATOM 692 C C . SER A 1 91 ? 13.700 -11.144 -18.216 1.00 61.91 91 SER A C 1
ATOM 694 O O . SER A 1 91 ? 13.687 -10.432 -17.208 1.00 61.91 91 SER A O 1
ATOM 696 N N . THR A 1 92 ? 12.815 -10.980 -19.200 1.00 64.00 92 THR A N 1
ATOM 697 C CA . THR A 1 92 ? 11.725 -9.983 -19.210 1.00 64.00 92 THR A CA 1
ATOM 698 C C . THR A 1 92 ? 10.833 -10.029 -17.963 1.00 64.00 92 THR A C 1
ATOM 700 O O . THR A 1 92 ? 10.195 -9.035 -17.625 1.00 64.00 92 THR A O 1
ATOM 703 N N . ALA A 1 93 ? 10.819 -11.146 -17.224 1.00 66.69 93 ALA A N 1
ATOM 704 C CA . ALA A 1 93 ? 10.097 -11.277 -15.959 1.00 66.69 93 ALA A CA 1
ATOM 705 C C . ALA A 1 93 ? 10.615 -10.332 -14.858 1.00 66.69 93 ALA A C 1
ATOM 707 O O . ALA A 1 93 ? 9.873 -9.980 -13.942 1.00 66.69 93 ALA A O 1
ATOM 708 N N . GLN A 1 94 ? 11.864 -9.872 -14.940 1.00 71.31 94 GLN A N 1
ATOM 709 C CA . GLN A 1 94 ? 12.444 -8.981 -13.931 1.00 71.31 94 GLN A CA 1
ATOM 710 C C . GLN A 1 94 ? 11.885 -7.557 -13.981 1.00 71.31 94 GLN A C 1
ATOM 712 O O . GLN A 1 94 ? 11.980 -6.835 -12.991 1.00 71.31 94 GLN A O 1
ATOM 717 N N . LEU A 1 95 ? 11.197 -7.187 -15.065 1.00 74.00 95 LEU A N 1
ATOM 718 C CA . LEU A 1 95 ? 10.424 -5.946 -15.148 1.00 74.00 95 LEU A CA 1
ATOM 719 C C . LEU A 1 95 ? 9.286 -5.894 -14.107 1.00 74.00 95 LEU A C 1
ATOM 721 O O . LEU A 1 95 ? 8.818 -4.814 -13.739 1.00 74.00 95 LEU A O 1
ATOM 725 N N . PHE A 1 96 ? 8.865 -7.061 -13.606 1.00 81.56 96 PHE A N 1
ATOM 726 C CA . PHE A 1 96 ? 7.865 -7.193 -12.549 1.00 81.56 96 PHE A CA 1
ATOM 727 C C . PHE A 1 96 ? 8.461 -7.263 -11.138 1.00 81.56 96 PHE A C 1
ATOM 729 O O . PHE A 1 96 ? 7.707 -7.222 -10.167 1.00 81.56 96 PHE A O 1
ATOM 736 N N . ALA A 1 97 ? 9.788 -7.326 -10.978 1.00 83.44 97 ALA A N 1
ATOM 737 C CA . ALA A 1 97 ? 10.389 -7.382 -9.647 1.00 83.44 97 ALA A CA 1
ATOM 738 C C . ALA A 1 97 ? 10.063 -6.131 -8.802 1.00 83.44 97 ALA A C 1
ATOM 740 O O . ALA A 1 97 ? 9.604 -6.309 -7.671 1.00 83.44 97 ALA A O 1
ATOM 741 N N . PRO A 1 98 ? 10.190 -4.887 -9.319 1.00 85.56 98 PRO A N 1
ATOM 742 C CA . PRO A 1 98 ? 9.792 -3.698 -8.565 1.00 85.56 98 PRO A CA 1
ATOM 743 C C . PRO A 1 98 ? 8.319 -3.712 -8.106 1.00 85.56 98 PRO A C 1
ATOM 745 O O . PRO A 1 98 ? 8.098 -3.567 -6.903 1.00 85.56 98 PRO A O 1
ATOM 748 N N . PRO A 1 99 ? 7.308 -3.938 -8.977 1.00 87.75 99 PRO A N 1
ATOM 749 C CA . PRO A 1 99 ? 5.912 -3.961 -8.537 1.00 87.75 99 PRO A CA 1
ATOM 750 C C . PRO A 1 99 ? 5.592 -5.092 -7.548 1.00 87.75 99 PRO A C 1
ATOM 752 O O . PRO A 1 99 ? 4.840 -4.869 -6.598 1.00 87.75 99 PRO A O 1
ATOM 755 N N . VAL A 1 100 ? 6.186 -6.281 -7.709 1.00 90.50 100 VAL A N 1
ATOM 756 C CA . VAL A 1 100 ? 5.977 -7.403 -6.776 1.00 90.50 100 VAL A CA 1
ATOM 757 C C . VAL A 1 100 ? 6.560 -7.094 -5.398 1.00 90.50 100 VAL A C 1
ATOM 759 O O . VAL A 1 100 ? 5.882 -7.289 -4.390 1.00 90.50 100 VAL A O 1
ATOM 762 N N . ILE A 1 101 ? 7.787 -6.568 -5.330 1.00 90.50 101 ILE A N 1
ATOM 763 C CA . ILE A 1 101 ? 8.406 -6.176 -4.055 1.00 90.50 101 ILE A CA 1
ATOM 764 C C . ILE A 1 101 ? 7.595 -5.054 -3.398 1.00 90.50 101 ILE A C 1
ATOM 766 O O . ILE A 1 101 ? 7.300 -5.127 -2.204 1.00 90.50 101 ILE A O 1
ATOM 770 N N . ALA A 1 102 ? 7.171 -4.057 -4.177 1.00 91.44 102 ALA A N 1
ATOM 771 C CA . ALA A 1 102 ? 6.323 -2.977 -3.691 1.00 91.44 102 ALA A CA 1
ATOM 772 C C . ALA A 1 102 ? 4.996 -3.502 -3.116 1.00 91.44 102 ALA A C 1
ATOM 774 O O . ALA A 1 102 ? 4.545 -3.011 -2.081 1.00 91.44 102 ALA A O 1
ATOM 775 N N . LEU A 1 103 ? 4.391 -4.524 -3.733 1.00 93.44 103 LEU A N 1
ATOM 776 C CA . LEU A 1 103 ? 3.151 -5.139 -3.251 1.00 93.44 103 LEU A CA 1
ATOM 777 C C . LEU A 1 103 ? 3.367 -5.908 -1.941 1.00 93.44 103 LEU A C 1
ATOM 779 O O . LEU A 1 103 ? 2.562 -5.795 -1.020 1.00 93.44 103 LEU A O 1
ATOM 783 N N . LEU A 1 104 ? 4.465 -6.657 -1.822 1.00 95.19 104 LEU A N 1
ATOM 784 C CA . LEU A 1 104 ? 4.800 -7.358 -0.579 1.00 95.19 104 LEU A CA 1
ATOM 785 C C . LEU A 1 104 ? 4.999 -6.371 0.576 1.00 95.19 104 LEU A C 1
ATOM 787 O O . LEU A 1 104 ? 4.433 -6.557 1.654 1.00 95.19 104 LEU A O 1
ATOM 791 N N . LEU A 1 105 ? 5.741 -5.288 0.334 1.00 94.25 105 LEU A N 1
ATOM 792 C CA . LEU A 1 105 ? 5.923 -4.224 1.318 1.00 94.25 105 LEU A CA 1
ATOM 793 C C . LEU A 1 105 ? 4.598 -3.535 1.653 1.00 94.25 105 LEU A C 1
ATOM 795 O O . LEU A 1 105 ? 4.353 -3.271 2.829 1.00 94.25 105 LEU A O 1
ATOM 799 N N . PHE A 1 106 ? 3.724 -3.312 0.665 1.00 95.25 106 PHE A N 1
ATOM 800 C CA . PHE A 1 106 ? 2.380 -2.786 0.898 1.00 95.25 106 PHE A CA 1
ATOM 801 C C . PHE A 1 106 ? 1.605 -3.655 1.885 1.00 95.25 106 PHE A C 1
ATOM 803 O O . PHE A 1 106 ? 1.101 -3.142 2.881 1.00 95.25 106 PHE A O 1
ATOM 810 N N . ILE A 1 107 ? 1.538 -4.966 1.635 1.00 95.56 107 ILE A N 1
ATOM 811 C CA . ILE A 1 107 ? 0.786 -5.915 2.464 1.00 95.56 107 ILE A CA 1
ATOM 812 C C . ILE A 1 107 ? 1.350 -5.947 3.886 1.00 95.56 107 ILE A C 1
ATOM 814 O O . ILE A 1 107 ? 0.593 -5.824 4.849 1.00 95.56 107 ILE A O 1
ATOM 818 N N . ILE A 1 108 ? 2.674 -6.060 4.028 1.00 95.62 108 ILE A N 1
ATOM 819 C CA . ILE A 1 108 ? 3.332 -6.107 5.339 1.00 95.62 108 ILE A CA 1
ATOM 820 C C . ILE A 1 108 ? 3.044 -4.825 6.126 1.00 95.62 108 ILE A C 1
ATOM 822 O O . ILE A 1 108 ? 2.592 -4.898 7.267 1.00 95.62 108 ILE A O 1
ATOM 826 N N . ASN A 1 109 ? 3.241 -3.651 5.522 1.00 94.62 109 ASN A N 1
ATOM 827 C CA . ASN A 1 109 ? 3.005 -2.379 6.205 1.00 94.62 109 ASN A CA 1
ATOM 828 C C . ASN A 1 109 ? 1.518 -2.125 6.479 1.00 94.62 109 ASN A C 1
ATOM 830 O O . ASN A 1 109 ? 1.178 -1.575 7.524 1.00 94.62 109 ASN A O 1
ATOM 834 N N . ALA A 1 110 ? 0.620 -2.550 5.587 1.00 92.06 110 ALA A N 1
ATOM 835 C CA . ALA A 1 110 ? -0.817 -2.467 5.820 1.00 92.06 110 ALA A CA 1
ATOM 836 C C . ALA A 1 110 ? -1.206 -3.281 7.062 1.00 92.06 110 ALA A C 1
ATOM 838 O O . ALA A 1 110 ? -1.852 -2.740 7.958 1.00 92.06 110 ALA A O 1
ATOM 839 N N . ILE A 1 111 ? -0.739 -4.532 7.160 1.00 93.12 111 ILE A N 1
ATOM 840 C CA . ILE A 1 111 ? -0.975 -5.404 8.319 1.00 93.12 111 ILE A CA 1
ATOM 841 C C . ILE A 1 111 ? -0.370 -4.797 9.589 1.00 93.12 111 ILE A C 1
ATOM 843 O O . ILE A 1 111 ? -1.057 -4.718 10.606 1.00 93.12 111 ILE A O 1
ATOM 847 N N . LEU A 1 112 ? 0.882 -4.331 9.541 1.00 92.19 112 LEU A N 1
ATOM 848 C CA . LEU A 1 112 ? 1.545 -3.717 10.694 1.00 92.19 112 LEU A CA 1
ATOM 849 C C . LEU A 1 112 ? 0.806 -2.467 11.187 1.00 92.19 112 LEU A C 1
ATOM 851 O O . LEU A 1 112 ? 0.582 -2.335 12.388 1.00 92.19 112 LEU A O 1
ATOM 855 N N . GLY A 1 113 ? 0.374 -1.589 10.279 1.00 90.44 113 GLY A N 1
ATOM 856 C CA . GLY A 1 113 ? -0.400 -0.403 10.642 1.00 90.44 113 GLY A CA 1
ATOM 857 C C . GLY A 1 113 ? -1.778 -0.756 11.206 1.00 90.44 113 GLY A C 1
ATOM 858 O O . GLY A 1 113 ? -2.191 -0.161 12.193 1.00 90.44 113 GLY A O 1
ATOM 859 N N . ILE A 1 114 ? -2.452 -1.789 10.682 1.00 88.75 114 ILE A N 1
ATOM 860 C CA . ILE A 1 114 ? -3.708 -2.293 11.267 1.00 88.75 114 ILE A CA 1
ATOM 861 C C . ILE A 1 114 ? -3.466 -2.834 12.685 1.00 88.75 114 ILE A C 1
ATOM 863 O O . ILE A 1 114 ? -4.253 -2.559 13.590 1.00 88.75 114 ILE A O 1
ATOM 867 N N . ILE A 1 115 ? -2.381 -3.583 12.913 1.00 89.25 115 ILE A N 1
ATOM 868 C CA . ILE A 1 115 ? -2.030 -4.096 14.246 1.00 89.25 115 ILE A CA 1
ATOM 869 C C . ILE A 1 115 ? -1.758 -2.940 15.218 1.00 89.25 115 ILE A C 1
ATOM 871 O O . ILE A 1 115 ? -2.276 -2.966 16.334 1.00 89.25 115 ILE A O 1
ATOM 875 N N . ALA A 1 116 ? -0.984 -1.931 14.810 1.00 88.50 116 ALA A N 1
ATOM 876 C CA . ALA A 1 116 ? -0.699 -0.750 15.628 1.00 88.50 116 ALA A CA 1
ATOM 877 C C . ALA A 1 116 ? -1.978 0.042 15.957 1.00 88.50 116 ALA A C 1
ATOM 879 O O . ALA A 1 116 ? -2.195 0.423 17.108 1.00 88.50 116 ALA A O 1
ATOM 880 N N . TYR A 1 117 ? -2.880 0.189 14.983 1.00 87.56 117 TYR A N 1
ATOM 881 C CA . TYR A 1 117 ? -4.127 0.940 15.148 1.00 87.56 117 TYR A CA 1
ATOM 882 C C . TYR A 1 117 ? -5.000 0.284 16.210 1.00 87.56 117 TYR A C 1
ATOM 884 O O . TYR A 1 117 ? -5.525 0.933 17.112 1.00 87.56 117 TYR A O 1
ATOM 892 N N . ARG A 1 118 ? -5.062 -1.049 16.162 1.00 81.50 118 ARG A N 1
ATOM 893 C CA . ARG A 1 118 ? -5.821 -1.869 17.106 1.00 81.50 118 ARG A CA 1
ATOM 894 C C . ARG A 1 118 ? -5.216 -1.919 18.505 1.00 81.50 118 ARG A C 1
ATOM 896 O O . ARG A 1 118 ? -5.952 -2.153 19.456 1.00 81.50 118 ARG A O 1
ATOM 903 N N . LYS A 1 119 ? -3.909 -1.690 18.649 1.00 86.00 119 LYS A N 1
ATOM 904 C CA . LYS A 1 119 ? -3.258 -1.545 19.961 1.00 86.00 119 LYS A CA 1
ATOM 905 C C . LYS A 1 119 ? -3.554 -0.198 20.634 1.00 86.00 119 LYS A C 1
ATOM 907 O O . LYS A 1 119 ? -3.125 0.005 21.763 1.00 86.00 119 LYS A O 1
ATOM 912 N N . GLY A 1 120 ? -4.303 0.693 19.977 1.00 83.94 120 GLY A N 1
ATOM 913 C CA . GLY A 1 120 ? -4.605 2.027 20.492 1.00 83.94 120 GLY A CA 1
ATOM 914 C C . GLY A 1 120 ? -3.513 3.052 20.184 1.00 83.94 120 GLY A C 1
ATOM 915 O O . GLY A 1 120 ? -3.478 4.105 20.812 1.00 83.94 120 GLY A O 1
ATOM 916 N N . GLU A 1 121 ? -2.639 2.767 19.212 1.00 87.38 121 GLU A N 1
ATOM 917 C CA . GLU A 1 121 ? -1.551 3.649 18.779 1.00 87.38 121 GLU A CA 1
ATOM 918 C C . GLU A 1 121 ? -1.836 4.219 17.369 1.00 87.38 121 GLU A C 1
ATOM 920 O O . GLU A 1 121 ? -1.187 3.847 16.381 1.00 87.38 121 GLU A O 1
ATOM 925 N N . PRO A 1 122 ? -2.811 5.141 17.219 1.00 82.56 122 PRO A N 1
ATOM 926 C CA . PRO A 1 122 ? -3.198 5.661 15.906 1.00 82.56 122 PRO A CA 1
ATOM 927 C C . PRO A 1 122 ? -2.048 6.413 15.227 1.00 82.56 122 PRO A C 1
ATOM 929 O O . PRO A 1 122 ? -1.839 6.268 14.026 1.00 82.56 122 PRO A O 1
ATOM 932 N N . MET A 1 123 ? -1.232 7.145 15.995 1.00 88.00 123 MET A N 1
ATOM 933 C CA . MET A 1 123 ? -0.083 7.879 15.456 1.00 88.00 123 MET A CA 1
ATOM 934 C C . MET A 1 123 ? 0.966 6.948 14.832 1.00 88.00 123 MET A C 1
ATOM 936 O O . MET A 1 123 ? 1.461 7.222 13.739 1.00 88.00 123 MET A O 1
ATOM 940 N N . ALA A 1 124 ? 1.270 5.820 15.485 1.00 89.00 124 ALA A N 1
ATOM 941 C CA . ALA A 1 124 ? 2.186 4.817 14.942 1.00 89.00 124 ALA A CA 1
ATOM 942 C C . ALA A 1 124 ? 1.643 4.222 13.633 1.00 89.00 124 ALA A C 1
ATOM 944 O O . ALA A 1 124 ? 2.386 4.023 12.676 1.00 89.00 124 ALA A O 1
ATOM 945 N N . SER A 1 125 ? 0.328 4.021 13.558 1.00 90.06 125 SER A N 1
ATOM 946 C CA . SER A 1 125 ? -0.350 3.495 12.367 1.00 90.06 125 SER A CA 1
ATOM 947 C C . SER A 1 125 ? -0.240 4.440 11.176 1.00 90.06 125 SER A C 1
ATOM 949 O O . SER A 1 125 ? 0.128 4.013 10.083 1.00 90.06 125 SER A O 1
ATOM 951 N N . TYR A 1 126 ? -0.485 5.736 11.391 1.00 90.88 126 TYR A N 1
ATOM 952 C CA . TYR A 1 126 ? -0.324 6.744 10.344 1.00 90.88 126 TYR A CA 1
ATOM 953 C C . TYR A 1 126 ? 1.129 6.890 9.896 1.00 90.88 126 TYR A C 1
ATOM 955 O O . TYR A 1 126 ? 1.367 7.080 8.706 1.00 90.88 126 TYR A O 1
ATOM 963 N N . LEU A 1 127 ? 2.103 6.757 10.802 1.00 93.19 127 LEU A N 1
ATOM 964 C CA . LEU A 1 127 ? 3.521 6.747 10.432 1.00 93.19 127 LEU A CA 1
ATOM 965 C C . LEU A 1 127 ? 3.866 5.540 9.553 1.00 93.19 127 LEU A C 1
ATOM 967 O O . LEU A 1 127 ? 4.532 5.703 8.533 1.00 93.19 127 LEU A O 1
ATOM 971 N N . VAL A 1 128 ? 3.373 4.349 9.901 1.00 93.12 128 VAL A N 1
ATOM 972 C CA . VAL A 1 128 ? 3.589 3.131 9.105 1.00 93.12 128 VAL A CA 1
ATOM 973 C C . VAL A 1 128 ? 2.924 3.246 7.731 1.00 93.12 128 VAL A C 1
ATOM 975 O O . VAL A 1 128 ? 3.563 2.977 6.716 1.00 93.12 128 VAL A O 1
ATOM 978 N N . TRP A 1 129 ? 1.667 3.689 7.656 1.00 93.44 129 TRP A N 1
ATOM 979 C CA . TRP A 1 129 ? 0.968 3.839 6.375 1.00 93.44 129 TRP A CA 1
ATOM 980 C C . TRP A 1 129 ? 1.492 5.007 5.533 1.00 93.44 129 TRP A C 1
ATOM 982 O O . TRP A 1 129 ? 1.573 4.888 4.312 1.00 93.44 129 TRP A O 1
ATOM 992 N N . GLY A 1 130 ? 1.906 6.108 6.160 1.00 92.38 130 GLY A N 1
ATOM 993 C CA . GLY A 1 130 ? 2.581 7.219 5.489 1.00 92.38 130 GLY A CA 1
ATOM 994 C C . GLY A 1 130 ? 3.946 6.807 4.933 1.00 92.38 130 GLY A C 1
ATOM 995 O O . GLY A 1 130 ? 4.251 7.081 3.774 1.00 92.38 130 GLY A O 1
ATOM 996 N N . GLY A 1 131 ? 4.737 6.066 5.714 1.00 91.69 131 GLY A N 1
ATOM 997 C CA . GLY A 1 131 ? 5.992 5.470 5.255 1.00 91.69 131 GLY A CA 1
ATOM 998 C C . GLY A 1 131 ? 5.773 4.487 4.104 1.00 91.69 131 GLY A C 1
ATOM 999 O O . GLY A 1 131 ? 6.486 4.535 3.104 1.00 91.69 131 GLY A O 1
ATOM 1000 N N . ASN A 1 132 ? 4.730 3.658 4.186 1.00 94.00 132 ASN A N 1
ATOM 1001 C CA . ASN A 1 132 ? 4.339 2.762 3.102 1.00 94.00 132 ASN A CA 1
ATOM 1002 C C . ASN A 1 132 ? 4.012 3.525 1.810 1.00 94.00 132 ASN A C 1
ATOM 1004 O O . ASN A 1 132 ? 4.447 3.119 0.736 1.00 94.00 132 ASN A O 1
ATOM 1008 N N . LEU A 1 133 ? 3.296 4.649 1.901 1.00 93.56 133 LEU A N 1
ATOM 1009 C CA . LEU A 1 133 ? 3.015 5.497 0.744 1.00 93.56 133 LEU A CA 1
ATOM 1010 C C . LEU A 1 133 ? 4.308 6.027 0.104 1.00 93.56 1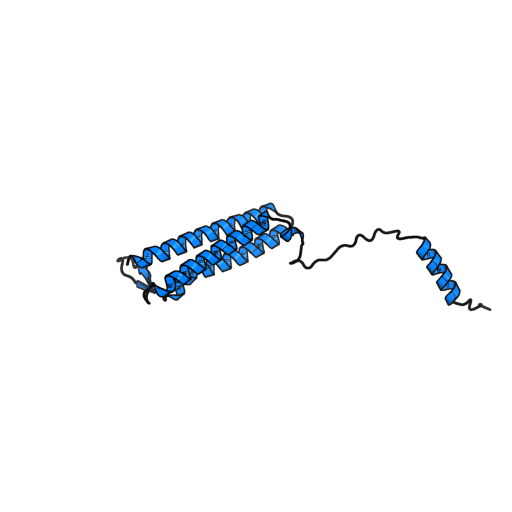33 LEU A C 1
ATOM 1012 O O . LEU A 1 133 ? 4.458 5.958 -1.115 1.00 93.56 133 LEU A O 1
ATOM 1016 N N . ALA A 1 134 ? 5.264 6.495 0.912 1.00 93.75 134 ALA A N 1
ATOM 1017 C CA . ALA A 1 134 ? 6.565 6.947 0.419 1.00 93.75 134 ALA A CA 1
ATOM 1018 C C . ALA A 1 134 ? 7.338 5.820 -0.292 1.00 93.75 134 ALA A C 1
ATOM 1020 O O . ALA A 1 134 ? 7.909 6.042 -1.361 1.00 93.75 134 ALA A O 1
ATOM 1021 N N . VAL A 1 135 ? 7.294 4.596 0.248 1.00 92.69 135 VAL A N 1
ATOM 1022 C CA . VAL A 1 135 ? 7.861 3.403 -0.400 1.00 92.69 135 VAL A CA 1
ATOM 1023 C C . VAL A 1 135 ? 7.202 3.156 -1.761 1.00 92.69 135 VAL A C 1
ATOM 1025 O O . VAL A 1 135 ? 7.917 2.976 -2.745 1.00 92.69 135 VAL A O 1
ATOM 1028 N N . GLN A 1 136 ? 5.867 3.209 -1.864 1.00 93.19 136 GLN A N 1
ATOM 1029 C CA . GLN A 1 136 ? 5.176 3.023 -3.151 1.00 93.19 136 GLN A CA 1
ATOM 1030 C C . GLN A 1 136 ? 5.602 4.065 -4.193 1.00 93.19 136 GLN A C 1
ATOM 1032 O O . GLN A 1 136 ? 5.864 3.714 -5.343 1.00 93.19 136 GLN A O 1
ATOM 1037 N N . VAL A 1 137 ? 5.728 5.334 -3.796 1.00 93.25 137 VAL A N 1
ATOM 1038 C CA . VAL A 1 137 ? 6.200 6.408 -4.685 1.00 93.25 137 VAL A CA 1
ATOM 1039 C C . VAL A 1 137 ? 7.634 6.151 -5.160 1.00 93.25 137 VAL A C 1
ATOM 1041 O O . VAL A 1 137 ? 7.928 6.329 -6.342 1.00 93.25 137 VAL A O 1
ATOM 1044 N N . ALA A 1 138 ? 8.521 5.685 -4.277 1.00 91.44 138 ALA A N 1
ATOM 1045 C CA . ALA A 1 138 ? 9.894 5.349 -4.650 1.00 91.44 138 ALA A CA 1
ATOM 1046 C C . ALA A 1 138 ? 9.946 4.212 -5.689 1.00 91.44 138 ALA A C 1
ATOM 1048 O O . ALA A 1 138 ? 10.671 4.309 -6.681 1.00 91.44 138 ALA A O 1
ATOM 1049 N N . PHE A 1 139 ? 9.131 3.166 -5.511 1.00 90.75 139 PHE A N 1
ATOM 1050 C CA . PHE A 1 139 ? 9.030 2.064 -6.472 1.00 90.75 139 PHE A CA 1
ATOM 1051 C C . PHE A 1 139 ? 8.403 2.484 -7.805 1.00 90.75 139 PHE A C 1
ATOM 1053 O O . PHE A 1 139 ? 8.858 2.020 -8.852 1.00 90.75 139 PHE A 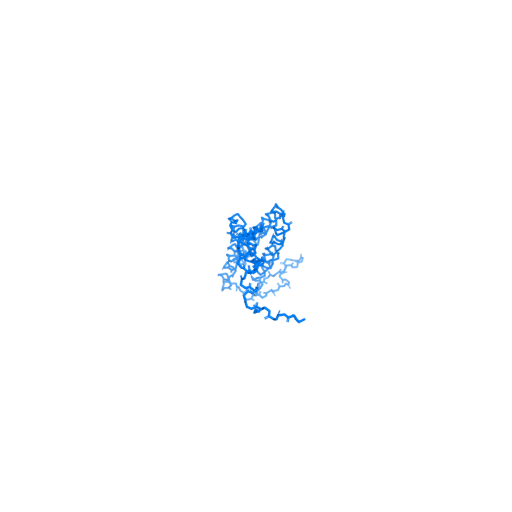O 1
ATOM 1060 N N . LEU A 1 140 ? 7.431 3.400 -7.795 1.00 90.31 140 LEU A N 1
ATOM 1061 C CA . LEU A 1 140 ? 6.905 4.005 -9.019 1.00 90.31 140 LEU A CA 1
ATOM 1062 C C . LEU A 1 140 ? 8.018 4.736 -9.786 1.00 90.31 140 LEU A C 1
ATOM 1064 O O . LEU A 1 140 ? 8.173 4.533 -10.990 1.00 90.31 140 LEU A O 1
ATOM 1068 N N . GLY A 1 141 ? 8.832 5.535 -9.090 1.00 88.06 141 GLY A N 1
ATOM 1069 C CA . GLY A 1 141 ? 9.987 6.215 -9.681 1.00 88.06 141 GLY A CA 1
ATOM 1070 C C . GLY A 1 141 ? 11.010 5.240 -10.271 1.00 88.06 141 GLY A C 1
ATOM 1071 O O . GLY A 1 141 ? 11.507 5.457 -11.379 1.00 88.06 141 GLY A O 1
ATOM 1072 N N . ALA A 1 142 ? 11.273 4.126 -9.582 1.00 86.06 142 ALA A N 1
ATOM 1073 C CA . ALA A 1 142 ? 12.142 3.065 -10.084 1.00 86.06 142 ALA A CA 1
ATOM 1074 C C . ALA A 1 142 ? 11.576 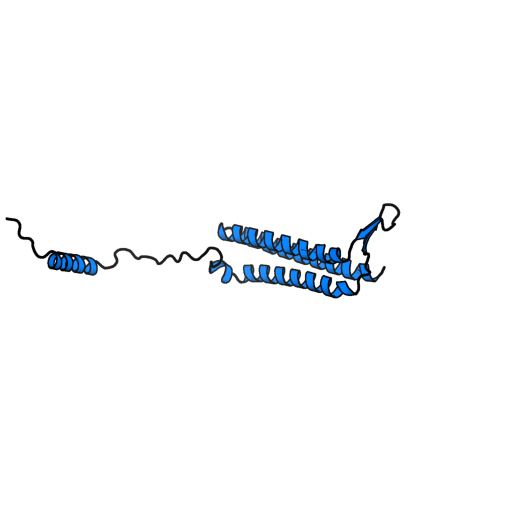2.408 -11.355 1.00 86.06 142 ALA A C 1
ATOM 1076 O O . ALA A 1 142 ? 12.303 2.246 -12.333 1.00 86.06 142 ALA A O 1
ATOM 1077 N N . ALA A 1 143 ? 10.281 2.080 -11.377 1.00 84.94 143 ALA A N 1
ATOM 1078 C CA . ALA A 1 143 ? 9.627 1.471 -12.534 1.00 84.94 143 ALA A CA 1
ATOM 1079 C C . ALA A 1 143 ? 9.601 2.402 -13.754 1.00 84.94 143 ALA A C 1
ATOM 1081 O O . ALA A 1 143 ? 9.867 1.957 -14.870 1.00 84.94 143 ALA A O 1
ATOM 1082 N N . ILE A 1 144 ? 9.351 3.699 -13.538 1.00 85.06 144 ILE A N 1
ATOM 1083 C CA . ILE A 1 144 ? 9.479 4.732 -14.572 1.00 85.06 144 ILE A CA 1
ATOM 1084 C C . ILE A 1 144 ? 10.917 4.739 -15.092 1.00 85.06 144 ILE A C 1
ATOM 1086 O O . ILE A 1 144 ? 11.134 4.546 -16.284 1.00 85.06 144 ILE A O 1
ATOM 1090 N N . THR A 1 145 ? 11.905 4.880 -14.207 1.00 79.69 145 THR A N 1
ATOM 1091 C CA . THR A 1 145 ? 13.318 4.962 -14.602 1.00 79.69 145 THR A CA 1
ATOM 1092 C C . THR A 1 145 ? 13.732 3.757 -15.440 1.00 79.69 145 THR A C 1
ATOM 1094 O O . THR A 1 145 ? 14.198 3.946 -16.556 1.00 79.69 145 THR A O 1
ATOM 1097 N N . ILE A 1 146 ? 13.477 2.535 -14.959 1.00 75.56 146 ILE A N 1
ATOM 1098 C CA . ILE A 1 146 ? 13.792 1.288 -15.672 1.00 75.56 146 ILE A CA 1
ATOM 1099 C C . ILE A 1 146 ? 13.067 1.223 -17.022 1.00 75.56 146 ILE A C 1
ATOM 1101 O O . ILE A 1 146 ? 13.670 0.865 -18.034 1.00 75.56 146 ILE A O 1
ATOM 1105 N N . GLY A 1 147 ? 11.781 1.580 -17.060 1.00 69.81 147 GLY A N 1
ATOM 1106 C CA . GLY A 1 147 ? 10.982 1.546 -18.282 1.00 69.81 147 GLY A CA 1
ATOM 1107 C C . GLY A 1 147 ? 11.436 2.546 -19.349 1.00 69.81 147 GLY A C 1
ATOM 1108 O O . GLY A 1 147 ? 11.277 2.268 -20.535 1.00 69.81 147 GLY A O 1
ATOM 1109 N N . PHE A 1 148 ? 11.997 3.696 -18.960 1.00 69.81 148 PHE A N 1
ATOM 1110 C CA . PHE A 1 148 ? 12.484 4.718 -19.893 1.00 69.81 148 PHE A CA 1
ATOM 1111 C C . PHE A 1 148 ? 13.956 4.534 -20.287 1.00 69.81 148 PHE A C 1
ATOM 1113 O O . PHE A 1 148 ? 14.285 4.758 -21.449 1.00 69.81 148 PHE A O 1
ATOM 1120 N N . THR A 1 149 ? 14.834 4.094 -19.381 1.00 64.44 149 THR A N 1
ATOM 1121 C CA . THR A 1 149 ? 16.253 3.865 -19.706 1.00 64.44 149 THR A CA 1
ATOM 1122 C C . THR A 1 149 ? 16.469 2.627 -20.571 1.00 64.44 149 THR A C 1
ATOM 1124 O O . THR A 1 149 ? 17.357 2.633 -21.415 1.00 64.44 149 THR A O 1
ATOM 1127 N N . SER A 1 150 ? 15.626 1.599 -20.438 1.00 57.03 150 SER A N 1
ATOM 1128 C CA . SER A 1 150 ? 15.683 0.396 -21.285 1.00 57.03 150 SER A CA 1
ATOM 1129 C C . SER A 1 150 ? 15.237 0.610 -22.738 1.00 57.03 150 SER A C 1
ATOM 1131 O O . SER A 1 150 ? 15.476 -0.261 -23.564 1.00 57.03 150 SER A O 1
ATOM 1133 N N . GLY A 1 151 ? 14.608 1.745 -23.067 1.00 50.75 151 GLY A N 1
ATOM 1134 C CA . GLY A 1 151 ? 14.206 2.083 -24.440 1.00 50.75 151 GLY A CA 1
ATOM 1135 C C . GLY A 1 151 ? 15.235 2.899 -25.231 1.00 50.75 151 GLY A C 1
ATOM 1136 O O . GLY A 1 151 ? 14.962 3.245 -26.376 1.00 50.75 151 GLY A O 1
ATOM 1137 N N . LEU A 1 152 ? 16.369 3.260 -24.620 1.00 46.41 152 LEU A N 1
ATOM 1138 C CA . LEU A 1 152 ? 17.432 4.078 -25.226 1.00 46.41 152 LEU A CA 1
ATOM 1139 C C . LEU A 1 152 ? 18.729 3.292 -25.501 1.00 46.41 152 LEU A C 1
ATOM 1141 O O . LEU A 1 152 ? 19.697 3.890 -25.968 1.00 46.41 152 LEU A O 1
ATOM 1145 N N . ALA A 1 153 ? 18.754 1.993 -25.194 1.00 42.69 153 ALA A N 1
ATOM 1146 C CA . ALA A 1 153 ? 19.864 1.077 -25.464 1.00 42.69 153 ALA A CA 1
ATOM 1147 C C . ALA A 1 153 ? 19.501 0.138 -26.619 1.00 42.69 153 ALA A C 1
ATOM 1149 O O . ALA A 1 153 ? 20.408 -0.155 -27.428 1.00 42.69 153 ALA A O 1
#

Radius of gyration: 30.93 Å; chains: 1; bounding box: 84×43×81 Å

pLDDT: mean 77.66, std 14.61, range [41.75, 96.0]